Protein AF-A0A7Z9I7P1-F1 (afdb_monomer)

Sequence (134 aa):
MDLKIHQFDLPLLHPFTISRESITVQSTIIVELMQDGVSGYGESTTNAYYGVTEQSLRDSLQQVRELIESIEMSTPGELWSAANELLDDTFALCALDLAAHDLWGKLQGAPVHQLWGFSTDANPVSNYTIGIDD

Nearest PDB structures (foldseek):
  3ijq-assembly1_A  TM=9.188E-01  e=3.144E-08  Bacteroides thetaiotaomicron
  1jpd-assembly1_X  TM=8.752E-01  e=7.015E-07  Escherichia coli
  4gfi-assembly4_D  TM=8.701E-01  e=6.021E-06  Agrobacterium fabrum str. C58
  3cyj-assembly1_A  TM=8.263E-01  e=1.662E-05  Rubrobacter xylanophilus DSM 9941
  1nu5-assembly1_A  TM=8.382E-01  e=5.485E-05  Pseudomonas sp. P51

Mean predicted aligned error: 3.17 Å

pLDDT: mean 95.87, std 2.72, range [78.25, 98.81]

Radius of gyration: 16.76 Å; Cα contacts (8 Å, |Δi|>4): 212; chains: 1; bounding box: 37×26×50 Å

Structure (mmCIF, N/CA/C/O backbone):
data_AF-A0A7Z9I7P1-F1
#
_entry.id   AF-A0A7Z9I7P1-F1
#
loop_
_atom_site.group_PDB
_atom_site.id
_atom_site.type_symbol
_atom_site.label_atom_id
_atom_site.label_alt_id
_atom_site.label_comp_id
_atom_site.label_asym_id
_atom_site.label_entity_id
_atom_site.label_seq_id
_atom_site.pdbx_PDB_ins_code
_atom_site.Cartn_x
_atom_site.Cartn_y
_atom_site.Cartn_z
_atom_site.occupancy
_atom_site.B_iso_or_equiv
_atom_site.auth_seq_id
_atom_site.auth_comp_id
_atom_site.auth_asym_id
_atom_site.auth_atom_id
_atom_site.pdbx_PDB_model_num
ATOM 1 N N . MET A 1 1 ? -2.817 -1.783 17.045 1.00 94.38 1 MET A N 1
ATOM 2 C CA . MET A 1 1 ? -2.834 -2.611 15.808 1.00 94.38 1 MET A CA 1
ATOM 3 C C . MET A 1 1 ? -1.526 -3.383 15.709 1.00 94.38 1 MET A C 1
ATOM 5 O O . MET A 1 1 ? -0.596 -2.992 16.387 1.00 94.38 1 MET A O 1
ATOM 9 N N . ASP A 1 2 ? -1.400 -4.406 14.861 1.00 97.12 2 ASP A N 1
ATOM 10 C CA . ASP A 1 2 ? -0.097 -5.044 14.592 1.00 97.12 2 ASP A CA 1
ATOM 11 C C . ASP A 1 2 ? 0.392 -4.712 13.178 1.00 97.12 2 ASP A C 1
ATOM 13 O O . ASP A 1 2 ? -0.352 -4.893 12.211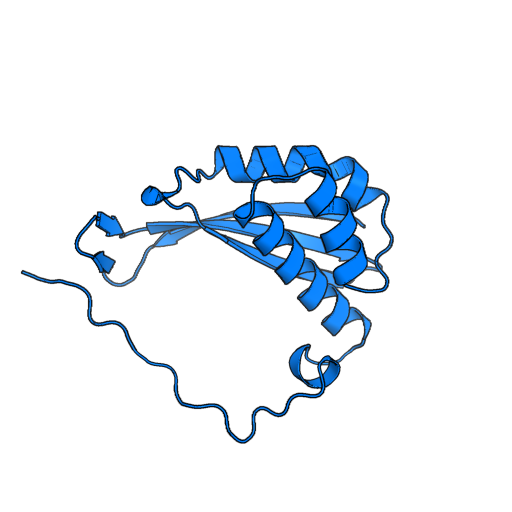 1.00 97.12 2 ASP A O 1
ATOM 17 N N . LEU A 1 3 ? 1.651 -4.278 13.048 1.00 98.19 3 LEU A N 1
ATOM 18 C CA . LEU A 1 3 ? 2.294 -4.014 11.758 1.00 98.19 3 LEU A CA 1
ATOM 19 C C . LEU A 1 3 ? 3.136 -5.214 11.306 1.00 98.19 3 LEU A C 1
ATOM 21 O O . LEU A 1 3 ? 4.112 -5.592 11.959 1.00 98.19 3 LEU A O 1
ATOM 25 N N . LYS A 1 4 ? 2.866 -5.757 10.122 1.00 98.44 4 LYS A N 1
ATOM 26 C CA . LYS A 1 4 ? 3.735 -6.742 9.461 1.00 98.44 4 LYS A CA 1
ATOM 27 C C . LYS A 1 4 ? 4.229 -6.197 8.127 1.00 98.44 4 LYS A C 1
ATOM 29 O O . LYS A 1 4 ? 3.516 -5.488 7.426 1.00 98.44 4 LYS A O 1
ATOM 34 N N . ILE A 1 5 ? 5.477 -6.526 7.800 1.00 98.44 5 ILE A N 1
ATOM 35 C CA . ILE A 1 5 ? 6.154 -6.056 6.589 1.00 98.44 5 ILE A CA 1
ATOM 36 C C . ILE A 1 5 ? 6.634 -7.278 5.817 1.00 98.44 5 ILE A C 1
ATOM 38 O O . ILE A 1 5 ? 7.587 -7.951 6.224 1.00 98.44 5 ILE A O 1
ATOM 42 N N . HIS A 1 6 ? 5.983 -7.543 4.695 1.00 98.06 6 HIS A N 1
ATOM 43 C CA . HIS A 1 6 ? 6.314 -8.632 3.788 1.00 98.06 6 HIS A CA 1
ATOM 44 C C . HIS A 1 6 ? 7.090 -8.091 2.594 1.00 98.06 6 HIS A C 1
ATOM 46 O O . HIS A 1 6 ? 6.902 -6.945 2.192 1.00 98.06 6 HIS A O 1
ATOM 52 N N . GLN A 1 7 ? 7.944 -8.925 2.015 1.00 96.62 7 GLN A N 1
ATOM 53 C CA . GLN A 1 7 ? 8.685 -8.595 0.803 1.00 96.62 7 GLN A CA 1
ATOM 54 C C . GLN A 1 7 ? 8.493 -9.689 -0.221 1.00 96.62 7 GLN A C 1
ATOM 56 O O . GLN A 1 7 ? 8.539 -10.877 0.108 1.00 96.62 7 GLN A O 1
ATOM 61 N N . PHE A 1 8 ? 8.355 -9.256 -1.465 1.00 97.50 8 PHE A N 1
ATOM 62 C CA . PHE A 1 8 ? 8.274 -10.127 -2.612 1.00 97.50 8 PHE A CA 1
ATOM 63 C C . PHE A 1 8 ? 9.134 -9.577 -3.739 1.00 97.50 8 PHE A C 1
ATOM 65 O O . PHE A 1 8 ? 9.146 -8.377 -3.997 1.00 97.50 8 PHE A O 1
ATOM 72 N N . ASP A 1 9 ? 9.796 -10.485 -4.442 1.00 97.50 9 ASP A N 1
ATOM 73 C CA . ASP A 1 9 ? 10.313 -10.217 -5.772 1.00 97.50 9 ASP A CA 1
ATOM 74 C C . ASP A 1 9 ? 9.317 -10.810 -6.762 1.00 97.50 9 ASP A C 1
ATOM 76 O O . ASP A 1 9 ? 9.088 -12.022 -6.769 1.00 97.50 9 ASP A O 1
ATOM 80 N N . LEU A 1 10 ? 8.684 -9.951 -7.558 1.00 96.94 10 LEU A N 1
ATOM 81 C CA . LEU A 1 10 ? 7.636 -10.326 -8.503 1.00 96.94 10 LEU A CA 1
ATOM 82 C C . LEU A 1 10 ? 8.203 -10.309 -9.931 1.00 96.94 10 LEU A C 1
ATOM 84 O O . LEU A 1 10 ? 8.385 -9.229 -10.501 1.00 96.94 10 LEU A O 1
ATOM 88 N N . PRO A 1 11 ? 8.510 -11.473 -10.537 1.00 97.81 11 PRO A N 1
ATOM 89 C CA . PRO A 1 11 ? 9.007 -11.527 -11.905 1.00 97.81 11 PRO A CA 1
ATOM 90 C C . PRO A 1 11 ? 7.920 -11.096 -12.889 1.00 97.81 11 PRO A C 1
ATOM 92 O O . PRO A 1 11 ? 6.789 -11.584 -12.833 1.00 97.81 11 PRO A O 1
ATOM 95 N N . LEU A 1 12 ? 8.272 -10.212 -13.818 1.00 96.38 12 LEU A N 1
ATOM 96 C CA . LEU A 1 12 ? 7.369 -9.807 -14.888 1.00 96.38 12 LEU A CA 1
ATOM 97 C C . LEU A 1 12 ? 7.368 -10.864 -15.997 1.00 96.38 12 LEU A C 1
ATOM 99 O O . LEU A 1 12 ? 8.415 -11.402 -16.359 1.00 96.38 12 LEU A O 1
ATOM 103 N N . LEU A 1 13 ? 6.192 -11.143 -16.571 1.00 95.38 13 LEU A N 1
ATOM 104 C CA . LEU A 1 13 ? 6.069 -12.068 -17.706 1.00 95.38 13 LEU A CA 1
ATOM 105 C C . LEU A 1 13 ? 6.847 -11.569 -18.935 1.00 95.38 13 LEU A C 1
ATOM 107 O O . LEU A 1 13 ? 7.429 -12.362 -19.673 1.00 95.38 13 LEU A O 1
ATOM 111 N N . HIS A 1 14 ? 6.854 -10.252 -19.130 1.00 93.81 14 HIS A N 1
ATOM 112 C CA . HIS A 1 14 ? 7.604 -9.560 -20.168 1.00 93.81 14 HIS A CA 1
ATOM 113 C C . HIS A 1 14 ? 8.428 -8.444 -19.519 1.00 93.81 14 HIS A C 1
ATOM 115 O O . HIS A 1 14 ? 7.909 -7.788 -18.610 1.00 93.81 14 HIS A O 1
ATOM 121 N N . PRO A 1 15 ? 9.675 -8.202 -19.964 1.00 94.81 15 PRO A N 1
ATOM 122 C CA . PRO A 1 15 ? 10.416 -7.016 -19.558 1.00 94.81 15 PRO A CA 1
ATOM 123 C C . PRO A 1 15 ? 9.596 -5.752 -19.828 1.00 94.81 15 PRO A C 1
ATOM 125 O O . PRO A 1 15 ? 8.986 -5.615 -20.889 1.00 94.81 15 PRO A O 1
ATOM 128 N N . PHE A 1 16 ? 9.575 -4.834 -18.868 1.00 95.19 16 PHE A N 1
ATOM 129 C CA . PHE A 1 16 ? 8.937 -3.535 -19.025 1.00 95.19 16 PHE A CA 1
ATOM 130 C C . PHE A 1 16 ? 10.003 -2.458 -19.192 1.00 95.19 16 PHE A C 1
ATOM 132 O O . PHE A 1 16 ? 10.729 -2.142 -18.248 1.00 95.19 16 PHE A O 1
ATOM 139 N N . THR A 1 17 ? 10.094 -1.903 -20.398 1.00 95.31 17 THR A N 1
ATOM 140 C CA . THR A 1 17 ? 11.137 -0.944 -20.764 1.00 95.31 17 THR A CA 1
ATOM 141 C C . THR A 1 17 ? 10.559 0.441 -21.020 1.00 95.31 17 THR A C 1
ATOM 143 O O . THR A 1 17 ? 9.598 0.630 -21.770 1.00 95.31 17 THR A O 1
ATOM 146 N N . ILE A 1 18 ? 11.187 1.429 -20.388 1.00 94.50 18 ILE A N 1
ATOM 147 C CA . ILE A 1 18 ? 10.958 2.860 -20.588 1.00 94.50 18 ILE A CA 1
ATOM 148 C C . ILE A 1 18 ? 12.286 3.532 -20.956 1.00 94.50 18 ILE A C 1
ATOM 150 O O . ILE A 1 18 ? 13.348 2.920 -20.900 1.00 94.50 18 ILE A O 1
ATOM 154 N N . SER A 1 19 ? 12.269 4.826 -21.279 1.00 94.00 19 SER A N 1
ATOM 155 C CA . SER A 1 19 ? 13.471 5.555 -21.726 1.00 94.00 19 SER A CA 1
ATOM 156 C C . SER A 1 19 ? 14.622 5.616 -20.709 1.00 94.00 19 SER A C 1
ATOM 158 O O . SER A 1 19 ? 15.723 6.028 -21.066 1.00 94.00 19 SER A O 1
ATOM 160 N N . ARG A 1 20 ? 14.372 5.255 -19.444 1.00 91.94 20 ARG A N 1
ATOM 161 C CA . ARG A 1 20 ? 15.344 5.320 -18.342 1.00 91.94 20 ARG A CA 1
ATOM 162 C C . ARG A 1 20 ? 15.857 3.956 -17.896 1.00 91.94 20 ARG A C 1
ATOM 164 O O . ARG A 1 20 ? 16.975 3.885 -17.401 1.00 91.94 20 ARG A O 1
ATOM 171 N N . GLU A 1 21 ? 15.051 2.906 -18.023 1.00 92.75 21 GLU A N 1
ATOM 172 C CA . GLU A 1 21 ? 15.358 1.593 -17.458 1.00 92.75 21 GLU A CA 1
ATOM 173 C C . GLU A 1 21 ? 14.517 0.478 -18.089 1.00 92.75 21 GLU A C 1
ATOM 175 O O . GLU A 1 21 ? 13.530 0.727 -18.783 1.00 92.75 21 GLU A O 1
ATOM 180 N N . SER A 1 22 ? 14.929 -0.761 -17.828 1.00 94.44 22 SER A N 1
ATOM 181 C CA . SER A 1 22 ? 14.181 -1.977 -18.139 1.00 94.44 22 SER A CA 1
ATOM 182 C C . SER A 1 22 ? 14.013 -2.790 -16.861 1.00 94.44 22 SER A C 1
ATOM 184 O O . SER A 1 22 ? 15.002 -3.102 -16.199 1.00 94.44 22 SER A O 1
ATOM 186 N N . ILE A 1 23 ? 12.773 -3.134 -16.522 1.00 94.56 23 ILE A N 1
ATOM 187 C 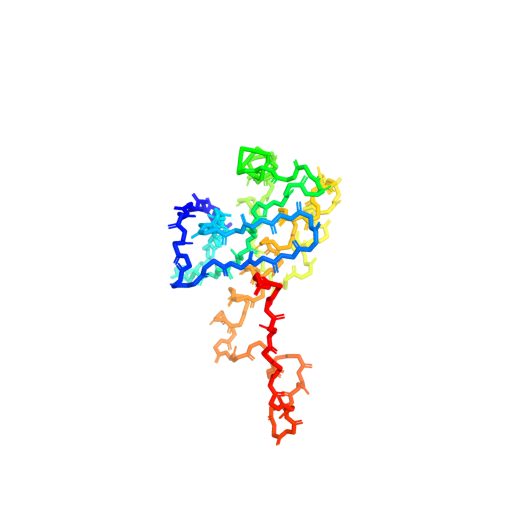CA . ILE A 1 23 ? 12.416 -3.871 -15.308 1.00 94.56 23 ILE A CA 1
ATOM 188 C C . ILE A 1 23 ? 12.001 -5.286 -15.708 1.00 94.56 23 ILE A C 1
ATOM 190 O O . ILE A 1 23 ? 11.146 -5.470 -16.571 1.00 94.56 23 ILE A O 1
ATOM 194 N N . THR A 1 24 ? 12.594 -6.299 -15.079 1.00 96.19 24 THR A N 1
ATOM 195 C CA . THR A 1 24 ? 12.208 -7.716 -15.246 1.00 96.19 24 THR A CA 1
ATOM 196 C C . THR A 1 24 ? 11.669 -8.333 -13.960 1.00 96.19 24 THR A C 1
ATOM 198 O O . THR A 1 24 ? 11.031 -9.381 -13.994 1.00 96.19 24 THR A O 1
ATOM 201 N N . VAL A 1 25 ? 11.934 -7.694 -12.821 1.00 97.00 25 VAL A N 1
ATOM 202 C CA . VAL A 1 25 ? 11.458 -8.083 -11.494 1.00 97.00 25 VAL A CA 1
ATOM 203 C C . VAL A 1 25 ? 11.062 -6.812 -10.762 1.00 97.00 25 VAL A C 1
ATOM 205 O O . VAL A 1 25 ? 11.852 -5.871 -10.700 1.00 97.00 25 VAL A O 1
ATOM 208 N N . GLN A 1 26 ? 9.858 -6.795 -10.199 1.00 96.38 26 GLN A N 1
ATOM 209 C CA . GLN A 1 26 ? 9.409 -5.734 -9.314 1.00 96.38 26 GLN A CA 1
ATOM 210 C C . GLN A 1 26 ? 9.658 -6.157 -7.868 1.00 96.38 26 GLN A C 1
ATOM 212 O O . GLN A 1 26 ? 9.022 -7.083 -7.368 1.00 96.38 26 GLN A O 1
ATOM 217 N N . SER A 1 27 ? 10.609 -5.494 -7.212 1.00 96.38 27 SER A N 1
ATOM 218 C CA . SER A 1 27 ? 10.819 -5.664 -5.775 1.00 96.38 27 SER A CA 1
ATOM 219 C C . SER A 1 27 ? 9.753 -4.856 -5.030 1.00 96.38 27 SER A C 1
ATOM 221 O O . SER A 1 27 ? 9.617 -3.642 -5.238 1.00 96.38 27 SER A O 1
ATOM 223 N N . THR A 1 28 ? 8.969 -5.554 -4.215 1.00 96.94 28 THR A N 1
ATOM 224 C CA . THR A 1 28 ? 7.719 -5.072 -3.623 1.00 96.94 28 THR A CA 1
ATOM 225 C C . THR A 1 28 ? 7.719 -5.294 -2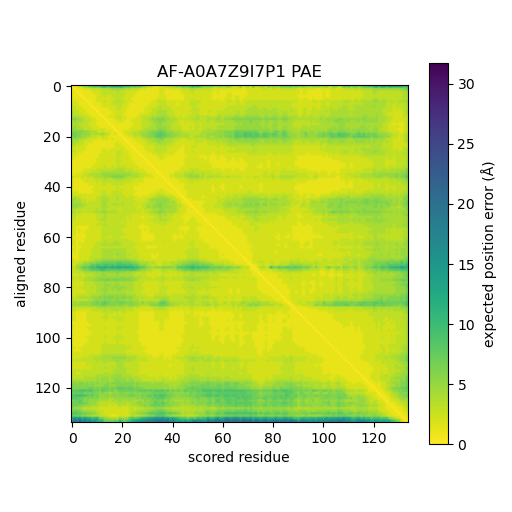.114 1.00 96.94 28 THR A C 1
ATOM 227 O O . THR A 1 28 ? 8.044 -6.379 -1.628 1.00 96.94 28 THR A O 1
ATOM 230 N N . ILE A 1 29 ? 7.277 -4.277 -1.375 1.00 98.25 29 ILE A N 1
ATOM 231 C CA . ILE A 1 29 ? 6.922 -4.364 0.039 1.00 98.25 29 ILE A CA 1
ATOM 232 C C . ILE A 1 29 ? 5.400 -4.359 0.175 1.00 98.25 29 ILE A C 1
ATOM 234 O O . ILE A 1 29 ? 4.723 -3.464 -0.330 1.00 98.25 29 ILE A O 1
ATOM 238 N N . ILE A 1 30 ? 4.873 -5.343 0.905 1.00 98.56 30 ILE A N 1
ATOM 239 C CA . ILE A 1 30 ? 3.471 -5.382 1.326 1.00 98.56 30 ILE A CA 1
ATOM 240 C C . ILE A 1 30 ? 3.408 -5.108 2.826 1.00 98.56 30 ILE A C 1
ATOM 242 O O . ILE A 1 30 ? 3.952 -5.859 3.639 1.00 98.56 30 ILE A O 1
ATOM 246 N N . VAL A 1 31 ? 2.721 -4.032 3.185 1.00 98.62 31 VAL A N 1
ATOM 247 C CA . VAL A 1 31 ? 2.346 -3.703 4.556 1.00 98.62 31 VAL A CA 1
ATOM 248 C C . VAL A 1 31 ? 1.053 -4.429 4.888 1.00 98.62 31 VAL A C 1
ATOM 250 O O . VAL A 1 31 ? 0.085 -4.357 4.138 1.00 98.62 31 VAL A O 1
ATOM 253 N N . GLU A 1 32 ? 1.029 -5.110 6.027 1.00 98.75 32 GLU A N 1
ATOM 254 C CA . GLU A 1 32 ? -0.180 -5.673 6.618 1.00 98.75 32 GLU A CA 1
ATOM 255 C C . GLU A 1 32 ? -0.428 -5.005 7.973 1.00 98.75 32 GLU A C 1
ATOM 257 O O . GLU A 1 32 ? 0.443 -5.025 8.847 1.00 98.75 32 GLU A O 1
ATOM 262 N N . LEU A 1 33 ? -1.622 -4.441 8.146 1.00 98.56 33 LEU A N 1
ATOM 263 C CA . LEU A 1 33 ? -2.113 -3.908 9.415 1.00 98.56 33 LEU A CA 1
ATOM 264 C C . LEU A 1 33 ? -3.205 -4.826 9.947 1.00 98.56 33 LEU A C 1
ATOM 266 O O . LEU A 1 33 ? -4.178 -5.094 9.242 1.00 98.56 33 LEU A O 1
ATOM 270 N N . MET A 1 34 ? -3.053 -5.295 11.183 1.00 98.25 34 MET A N 1
ATOM 271 C CA . MET A 1 34 ? -4.022 -6.185 11.818 1.00 98.25 34 MET A CA 1
ATOM 272 C C . MET A 1 34 ? -4.711 -5.509 13.009 1.00 98.25 34 MET A C 1
ATOM 274 O O . MET A 1 34 ? -4.049 -4.961 13.895 1.00 98.25 34 MET A O 1
ATOM 278 N N . GLN A 1 35 ? -6.041 -5.585 13.049 1.00 97.44 35 GLN A N 1
ATOM 279 C CA . GLN A 1 35 ? -6.888 -5.113 14.148 1.00 97.44 35 GLN A CA 1
ATOM 280 C C . GLN A 1 35 ? -8.089 -6.044 14.306 1.00 97.44 35 GLN A C 1
ATOM 282 O O . GLN A 1 35 ? -8.666 -6.462 13.308 1.00 97.44 35 GLN A O 1
ATOM 287 N N . ASP A 1 36 ? -8.457 -6.395 15.540 1.00 96.12 36 ASP A N 1
ATOM 288 C CA . ASP A 1 36 ? -9.637 -7.227 15.843 1.00 96.12 36 ASP A CA 1
ATOM 289 C C . ASP A 1 36 ? -9.712 -8.550 15.055 1.00 96.12 36 ASP A C 1
ATOM 291 O O . ASP A 1 36 ? -10.784 -9.048 14.713 1.00 96.12 36 ASP A O 1
ATOM 295 N N . GLY A 1 37 ? -8.549 -9.137 14.749 1.00 96.06 37 GLY A N 1
ATOM 296 C CA . GLY A 1 37 ? -8.438 -10.367 13.957 1.00 96.06 37 GLY A CA 1
ATOM 297 C C . GLY A 1 37 ? -8.648 -10.187 12.447 1.00 96.06 37 GLY A C 1
ATOM 298 O O . GLY A 1 37 ? -8.710 -11.181 11.724 1.00 96.06 37 GLY A O 1
ATOM 299 N N . VAL A 1 38 ? -8.738 -8.948 11.962 1.00 98.06 38 VAL A N 1
ATOM 300 C CA . VAL A 1 38 ? -8.871 -8.579 10.548 1.00 98.06 38 VAL A CA 1
ATOM 301 C C . VAL A 1 38 ? -7.569 -7.950 10.058 1.00 98.06 38 VAL A C 1
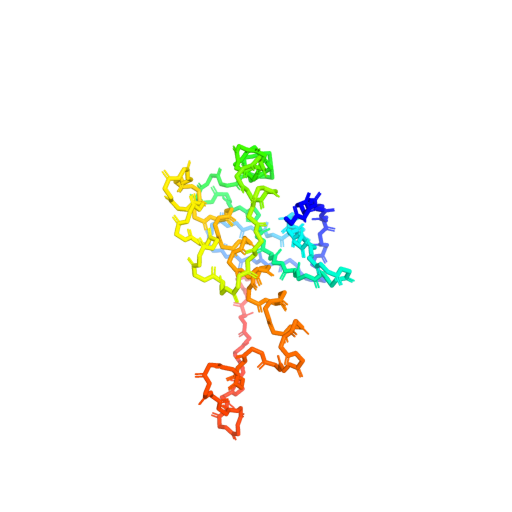ATOM 303 O O . VAL A 1 38 ? -6.976 -7.135 10.758 1.00 98.06 38 VAL A O 1
ATOM 306 N N . SER A 1 39 ? -7.142 -8.306 8.844 1.00 98.44 39 SER A N 1
ATOM 307 C CA . SER A 1 39 ? -5.941 -7.753 8.203 1.00 98.44 39 SER A CA 1
ATOM 308 C C . SER A 1 39 ? -6.295 -6.896 6.987 1.00 98.44 39 SER A C 1
ATOM 310 O O . SER A 1 39 ? -7.027 -7.355 6.103 1.00 98.44 39 SER A O 1
ATOM 312 N N . GLY A 1 40 ? -5.730 -5.692 6.908 1.00 98.50 40 GLY A N 1
ATOM 313 C CA . GLY A 1 40 ? -5.683 -4.859 5.704 1.00 98.50 40 GLY A CA 1
ATOM 314 C C . GLY A 1 40 ? -4.288 -4.824 5.089 1.00 98.50 40 GLY A C 1
ATOM 315 O O . GLY A 1 40 ? -3.299 -4.952 5.809 1.00 98.50 40 GLY A O 1
ATOM 316 N N . TYR A 1 41 ? -4.213 -4.663 3.770 1.00 98.81 41 TYR A N 1
ATOM 317 C CA . TYR A 1 41 ? -2.978 -4.748 2.996 1.00 98.81 41 TYR A CA 1
ATOM 318 C C . TYR A 1 41 ? -2.758 -3.521 2.122 1.00 98.81 41 TYR A C 1
ATOM 320 O O . TYR A 1 41 ? -3.684 -3.010 1.494 1.00 98.81 41 TYR A O 1
ATOM 328 N N . GLY A 1 42 ? -1.508 -3.086 2.054 1.00 98.62 42 GLY A N 1
ATOM 329 C CA . GLY A 1 42 ? -1.073 -1.994 1.201 1.00 98.62 42 GLY A CA 1
ATOM 330 C C . GLY A 1 42 ? 0.283 -2.282 0.589 1.00 98.62 42 GLY A C 1
ATOM 331 O O . GLY A 1 42 ? 1.091 -3.014 1.156 1.00 98.62 42 GLY A O 1
ATOM 332 N N . GLU A 1 43 ? 0.520 -1.731 -0.593 1.00 98.31 43 GLU A N 1
ATOM 333 C CA . GLU A 1 43 ? 1.696 -2.031 -1.403 1.00 98.31 43 GLU A CA 1
ATOM 334 C C . GLU A 1 43 ? 2.539 -0.780 -1.634 1.00 98.31 43 GLU A C 1
ATOM 336 O O . GLU A 1 43 ? 2.020 0.312 -1.859 1.00 98.31 43 GLU A O 1
ATOM 341 N N . SER A 1 44 ? 3.856 -0.964 -1.634 1.00 97.56 44 SER A N 1
ATOM 342 C CA . SER A 1 44 ? 4.796 -0.023 -2.226 1.00 97.56 44 SER A CA 1
ATOM 343 C C . SER A 1 44 ? 5.924 -0.775 -2.922 1.00 97.56 44 SER A C 1
ATOM 345 O O . SER A 1 44 ? 6.326 -1.862 -2.503 1.00 97.56 44 SER A O 1
ATOM 347 N N . THR A 1 45 ? 6.444 -0.194 -3.996 1.00 95.94 45 THR A N 1
ATOM 348 C CA . THR A 1 45 ? 7.508 -0.789 -4.799 1.00 95.94 45 THR A CA 1
ATOM 349 C C . THR A 1 45 ? 8.785 0.032 -4.717 1.00 95.94 45 THR A C 1
ATOM 351 O O . THR A 1 45 ? 8.754 1.247 -4.507 1.00 95.94 45 THR A O 1
ATOM 354 N N . THR A 1 46 ? 9.928 -0.609 -4.956 1.00 92.88 46 THR A N 1
ATOM 355 C CA . THR A 1 46 ? 11.182 0.128 -5.149 1.00 92.88 46 THR A CA 1
ATOM 356 C C . THR A 1 46 ? 11.115 1.006 -6.399 1.00 92.88 46 THR A C 1
ATOM 358 O O . THR A 1 46 ? 10.368 0.730 -7.344 1.00 92.88 46 THR A O 1
ATOM 361 N N . ASN A 1 47 ? 11.878 2.099 -6.404 1.00 92.50 47 ASN A N 1
ATOM 362 C CA . ASN A 1 47 ? 11.930 3.022 -7.529 1.00 92.50 47 ASN A CA 1
ATOM 363 C C . ASN A 1 47 ? 13.304 3.694 -7.629 1.00 92.50 47 ASN A C 1
ATOM 365 O O . ASN A 1 47 ? 13.655 4.545 -6.809 1.00 92.50 47 ASN A O 1
ATOM 369 N N . ALA A 1 48 ? 14.067 3.344 -8.667 1.00 89.06 48 ALA A N 1
ATOM 370 C CA . ALA A 1 48 ? 15.427 3.839 -8.860 1.00 89.06 48 ALA A CA 1
ATOM 371 C C . ALA A 1 48 ? 15.486 5.359 -9.093 1.00 89.06 48 ALA A C 1
ATOM 373 O O . ALA A 1 48 ? 16.401 6.017 -8.603 1.00 89.06 48 ALA A O 1
ATOM 374 N N . TYR A 1 49 ? 14.501 5.934 -9.793 1.00 90.50 49 TYR A N 1
ATOM 375 C CA . TYR A 1 49 ? 14.458 7.372 -10.076 1.00 90.50 49 TYR A CA 1
ATOM 376 C C . TYR A 1 49 ? 14.294 8.215 -8.804 1.00 90.50 49 TYR A C 1
ATOM 378 O O . TYR A 1 49 ? 14.925 9.263 -8.681 1.00 90.50 49 TYR A O 1
ATOM 386 N N . TYR A 1 50 ? 13.486 7.744 -7.850 1.00 92.06 50 TYR A N 1
ATOM 387 C CA . TYR A 1 50 ? 13.295 8.402 -6.552 1.00 92.06 50 TYR A CA 1
ATOM 388 C C . TYR A 1 50 ? 14.288 7.934 -5.477 1.00 92.06 50 TYR A C 1
ATOM 390 O O . TYR A 1 50 ? 14.224 8.404 -4.346 1.00 92.06 50 TYR A O 1
ATOM 398 N N . GLY A 1 51 ? 15.209 7.020 -5.807 1.00 92.69 51 GLY A N 1
ATOM 399 C CA . GLY A 1 51 ? 16.155 6.447 -4.845 1.00 92.69 51 GLY A CA 1
ATOM 400 C C . GLY A 1 51 ? 15.500 5.566 -3.776 1.00 92.69 51 GLY A C 1
ATOM 401 O O . GLY A 1 51 ? 16.100 5.327 -2.732 1.00 92.69 51 GLY A O 1
ATOM 402 N N . VAL A 1 52 ? 14.279 5.085 -4.024 1.00 95.75 52 VAL A N 1
ATOM 403 C CA . VAL A 1 52 ? 13.516 4.265 -3.080 1.00 95.75 52 VAL A CA 1
ATOM 404 C C . VAL A 1 52 ? 13.975 2.823 -3.203 1.00 95.75 52 VAL A C 1
ATOM 406 O O . VAL A 1 52 ? 13.810 2.180 -4.242 1.00 95.75 52 VAL A O 1
ATOM 409 N N . THR A 1 53 ? 14.547 2.311 -2.121 1.00 95.62 53 THR A N 1
ATOM 410 C CA . THR A 1 53 ? 15.034 0.937 -2.015 1.00 95.62 53 THR A CA 1
ATOM 411 C C . THR A 1 53 ? 14.151 0.134 -1.075 1.00 95.62 53 THR A C 1
ATOM 413 O O . THR A 1 53 ? 13.419 0.681 -0.255 1.00 95.62 53 THR A O 1
ATOM 416 N N . GLU A 1 54 ? 14.248 -1.186 -1.156 1.00 94.25 54 GLU A N 1
ATOM 417 C CA . GLU A 1 54 ? 13.558 -2.061 -0.214 1.00 94.25 54 GLU A CA 1
ATOM 418 C C . GLU A 1 54 ? 13.996 -1.777 1.231 1.00 94.25 54 GLU A C 1
ATOM 420 O O . GLU A 1 54 ? 13.162 -1.659 2.128 1.00 94.25 54 GLU A O 1
ATOM 425 N N . GLN A 1 55 ? 15.305 -1.606 1.444 1.00 95.69 55 GLN A N 1
ATOM 426 C CA . GLN A 1 55 ? 15.858 -1.310 2.760 1.00 95.69 55 GLN A CA 1
ATOM 427 C C . GLN A 1 55 ? 15.327 0.020 3.300 1.00 95.69 55 GLN A C 1
ATOM 429 O O . GLN A 1 55 ? 14.867 0.057 4.435 1.00 95.69 55 GLN A O 1
ATOM 434 N N . SER A 1 56 ? 15.313 1.081 2.485 1.00 96.00 56 SER A N 1
ATOM 435 C CA . SER A 1 56 ? 14.787 2.379 2.925 1.00 96.00 56 SER A CA 1
ATOM 436 C C . SER A 1 56 ? 13.302 2.302 3.284 1.00 96.00 56 SER A C 1
ATOM 438 O O . SER A 1 56 ? 12.918 2.810 4.329 1.00 96.00 56 SER A O 1
ATOM 440 N N . LEU A 1 57 ? 12.487 1.589 2.492 1.00 97.12 57 LEU A N 1
ATOM 441 C CA . LEU A 1 57 ? 11.070 1.376 2.812 1.00 97.12 57 LEU A CA 1
ATOM 442 C C . LEU A 1 57 ? 10.895 0.639 4.141 1.00 97.12 57 LEU A C 1
ATOM 444 O O . LEU A 1 57 ? 10.077 1.030 4.973 1.00 97.12 57 LEU A O 1
ATOM 448 N N . ARG A 1 58 ? 11.663 -0.436 4.355 1.00 97.19 58 ARG A N 1
ATOM 449 C CA . ARG A 1 58 ? 11.630 -1.188 5.613 1.00 97.19 58 ARG A CA 1
ATOM 450 C C . ARG A 1 58 ? 12.040 -0.313 6.789 1.00 97.19 58 ARG A C 1
ATOM 452 O O . ARG A 1 58 ? 11.357 -0.351 7.805 1.00 97.19 58 ARG A O 1
ATOM 459 N N . ASP A 1 59 ? 13.106 0.465 6.651 1.00 97.25 59 ASP A N 1
ATOM 460 C CA . ASP A 1 59 ? 13.605 1.337 7.713 1.00 97.25 59 ASP A CA 1
ATOM 461 C C . ASP A 1 59 ? 12.567 2.403 8.081 1.00 97.25 59 ASP A C 1
ATOM 463 O O . ASP A 1 59 ? 12.255 2.570 9.261 1.00 97.25 59 ASP A O 1
ATOM 467 N N . SER A 1 60 ? 11.946 3.045 7.086 1.00 97.50 60 SER A N 1
ATOM 468 C CA . SER A 1 60 ? 10.862 4.007 7.303 1.00 97.50 60 SER A CA 1
ATOM 469 C C . SER A 1 60 ? 9.651 3.372 7.988 1.00 97.50 60 SER A C 1
ATOM 471 O O . SER A 1 60 ? 9.143 3.911 8.966 1.00 97.50 60 SER A O 1
ATOM 473 N N . LEU A 1 61 ? 9.211 2.187 7.560 1.00 97.88 61 LEU A N 1
ATOM 474 C CA . LEU A 1 61 ? 8.098 1.487 8.214 1.00 97.88 61 LEU A CA 1
ATOM 475 C C . LEU A 1 61 ? 8.438 1.054 9.651 1.00 97.88 61 LEU A C 1
ATOM 477 O O . LEU A 1 61 ? 7.574 1.083 10.526 1.00 97.88 61 LEU A O 1
ATOM 481 N N . GLN A 1 62 ? 9.687 0.662 9.916 1.00 97.62 62 GLN A N 1
ATOM 482 C CA . GLN A 1 62 ? 10.140 0.308 11.263 1.00 97.62 62 GLN A CA 1
ATOM 483 C C . GLN A 1 62 ? 10.222 1.529 12.184 1.00 97.62 62 GLN A C 1
ATOM 485 O O . GLN A 1 62 ? 9.871 1.417 13.356 1.00 97.62 62 GLN A O 1
ATOM 490 N N . GLN A 1 63 ? 10.614 2.696 11.662 1.00 97.31 63 GLN A N 1
ATOM 491 C CA . GLN A 1 63 ? 10.684 3.949 12.420 1.00 97.31 63 GLN A CA 1
ATOM 492 C C . GLN A 1 63 ? 9.342 4.319 13.070 1.00 97.31 63 GLN A C 1
ATOM 494 O O . GLN A 1 63 ? 9.324 4.847 14.180 1.00 97.31 63 GLN A O 1
ATOM 499 N N . VAL A 1 64 ? 8.221 4.030 12.404 1.00 96.94 64 VAL A N 1
ATOM 500 C CA . VAL A 1 64 ? 6.868 4.335 12.904 1.00 96.94 64 VAL A CA 1
ATOM 501 C C . VAL A 1 64 ? 6.137 3.138 13.507 1.00 96.94 64 VAL A C 1
ATOM 503 O O . VAL A 1 64 ? 4.962 3.259 13.851 1.00 96.94 64 VAL A O 1
ATOM 506 N N . ARG A 1 65 ? 6.803 1.988 13.678 1.00 97.88 65 ARG A N 1
ATOM 507 C CA . ARG A 1 65 ? 6.170 0.774 14.217 1.00 97.88 65 ARG A CA 1
ATOM 508 C C . ARG A 1 65 ? 5.483 1.027 15.554 1.00 97.88 65 ARG A C 1
ATOM 510 O O . ARG A 1 65 ? 4.309 0.708 15.690 1.00 97.88 65 ARG A O 1
ATOM 517 N N . GLU A 1 66 ? 6.199 1.597 16.521 1.00 97.25 66 GLU A N 1
ATOM 518 C CA . GLU A 1 66 ? 5.662 1.805 17.873 1.00 97.25 66 GLU A CA 1
ATOM 519 C C . GLU A 1 66 ? 4.424 2.713 17.860 1.00 97.25 66 GLU A C 1
ATOM 521 O O . GLU A 1 66 ? 3.444 2.436 18.551 1.00 97.25 66 GLU A O 1
ATOM 526 N N . LEU A 1 67 ? 4.437 3.756 17.023 1.00 96.06 67 LEU A N 1
ATOM 527 C CA . LEU A 1 67 ? 3.283 4.627 16.814 1.00 96.06 67 LEU A CA 1
ATOM 528 C C . LEU A 1 67 ? 2.094 3.836 16.257 1.00 96.06 67 LEU A C 1
ATOM 530 O O . LEU A 1 67 ? 1.018 3.869 16.848 1.00 96.06 67 LEU A O 1
ATOM 534 N N . ILE A 1 68 ? 2.287 3.115 15.149 1.00 96.38 68 ILE A N 1
ATOM 535 C CA . ILE A 1 68 ? 1.233 2.315 14.507 1.00 96.38 68 ILE A CA 1
ATOM 536 C C . ILE A 1 68 ? 0.649 1.303 15.492 1.00 96.38 68 ILE A C 1
ATOM 538 O O . ILE A 1 68 ? -0.569 1.144 15.578 1.00 96.38 68 ILE A O 1
ATOM 542 N N . GLU A 1 69 ? 1.511 0.627 16.252 1.00 96.62 69 GLU A N 1
ATOM 543 C CA . GLU A 1 69 ? 1.080 -0.424 17.164 1.00 96.62 69 GLU A CA 1
ATOM 544 C C . GLU A 1 69 ? 0.312 0.129 18.373 1.00 96.62 69 GLU A C 1
ATOM 546 O O . GLU A 1 69 ? -0.605 -0.530 18.869 1.00 96.62 69 GLU A O 1
ATOM 551 N N . SER A 1 70 ? 0.592 1.378 18.766 1.00 95.75 70 SER A N 1
ATOM 552 C CA . SER A 1 70 ? -0.143 2.103 19.811 1.00 95.75 70 SER A CA 1
ATOM 553 C C . SER A 1 70 ? -1.530 2.608 19.391 1.00 95.75 70 SER A C 1
ATOM 555 O O . SER A 1 70 ? -2.326 2.980 20.254 1.00 95.75 70 SER A O 1
ATOM 557 N N . ILE A 1 71 ? -1.830 2.630 18.088 1.00 93.38 71 ILE A N 1
ATOM 558 C CA . ILE A 1 71 ? -3.099 3.127 17.551 1.00 93.38 71 ILE A CA 1
ATOM 559 C C . ILE A 1 71 ? -4.093 1.969 17.421 1.00 93.38 71 ILE A C 1
ATOM 561 O O . ILE A 1 71 ? -3.763 0.879 16.946 1.00 93.38 71 ILE A O 1
ATOM 565 N N . GLU A 1 72 ? -5.337 2.228 17.809 1.00 91.75 72 GLU A N 1
ATOM 566 C CA . GLU A 1 72 ? -6.513 1.458 17.406 1.00 91.75 72 GLU A CA 1
ATOM 567 C C . GLU A 1 72 ? -7.305 2.343 16.444 1.00 91.75 72 GLU A C 1
ATOM 569 O O . GLU A 1 72 ? -7.879 3.360 16.835 1.00 91.75 72 GLU A O 1
ATOM 574 N N . MET A 1 73 ? -7.221 2.029 15.156 1.00 90.62 73 MET A N 1
ATOM 575 C CA . MET A 1 73 ? -7.668 2.918 14.095 1.00 90.62 73 MET A CA 1
ATOM 576 C C . MET A 1 73 ? -9.185 2.834 13.944 1.00 90.62 73 MET A C 1
ATOM 578 O O . MET A 1 73 ? -9.741 1.751 13.746 1.00 90.62 73 MET A O 1
ATOM 582 N N . SER A 1 74 ? -9.846 3.993 13.966 1.00 90.88 74 SER A N 1
ATOM 583 C CA . SER A 1 74 ? -11.267 4.107 13.620 1.00 90.88 74 SER A CA 1
ATOM 584 C C . SER A 1 74 ? -11.455 4.523 12.163 1.00 90.88 74 SER A C 1
ATOM 586 O O . SER A 1 74 ? -12.340 4.012 11.472 1.00 90.88 74 SER A O 1
ATOM 588 N N . THR A 1 75 ? -10.601 5.429 11.675 1.00 95.00 75 THR A N 1
ATOM 589 C CA . THR A 1 75 ? -10.608 5.896 10.283 1.00 95.00 75 THR A CA 1
ATOM 590 C C . THR A 1 75 ? -9.202 5.873 9.672 1.00 95.00 75 THR A C 1
ATOM 592 O O . THR A 1 75 ? -8.235 6.148 10.380 1.00 95.00 75 THR A O 1
ATOM 595 N N . PRO A 1 76 ? -9.051 5.611 8.358 1.00 96.31 76 PRO A N 1
ATOM 596 C CA . PRO A 1 76 ? -7.732 5.582 7.713 1.00 96.31 76 PRO A CA 1
ATOM 597 C C . PRO A 1 76 ? -6.931 6.883 7.874 1.00 96.31 76 PRO A C 1
ATOM 599 O O . PRO A 1 76 ? -5.713 6.855 8.041 1.00 96.31 76 PRO A O 1
ATOM 602 N N . GLY A 1 77 ? -7.627 8.026 7.885 1.00 95.06 77 GLY A N 1
ATOM 603 C CA . GLY A 1 77 ? -7.010 9.346 8.018 1.00 95.06 77 GLY A CA 1
ATOM 604 C C . GLY A 1 77 ? -6.295 9.571 9.352 1.00 95.06 77 GLY A C 1
ATOM 605 O O . GLY A 1 77 ? -5.303 10.292 9.378 1.00 95.06 77 GLY A O 1
ATOM 606 N N . GLU A 1 78 ? -6.738 8.931 10.440 1.00 93.06 78 GLU A N 1
ATOM 607 C CA . GLU A 1 78 ? -6.058 9.007 11.743 1.00 93.06 78 GLU A CA 1
ATOM 608 C C . GLU A 1 78 ? -4.637 8.455 11.656 1.00 93.06 78 GLU A C 1
ATOM 610 O O . GLU A 1 78 ? -3.687 9.115 12.086 1.00 93.06 78 GLU A O 1
ATOM 615 N N . LEU A 1 79 ? -4.487 7.266 11.061 1.00 94.94 79 LEU A N 1
ATOM 616 C CA . LEU A 1 79 ? -3.178 6.652 10.900 1.00 94.94 79 LEU A CA 1
ATOM 617 C C . LEU A 1 79 ? -2.306 7.473 9.950 1.00 94.94 79 LEU A C 1
ATOM 619 O O . LEU A 1 79 ? -1.133 7.702 10.245 1.00 94.94 79 LEU A O 1
ATOM 623 N N . TRP A 1 80 ? -2.878 7.929 8.833 1.00 95.62 80 TRP A N 1
ATOM 624 C CA . 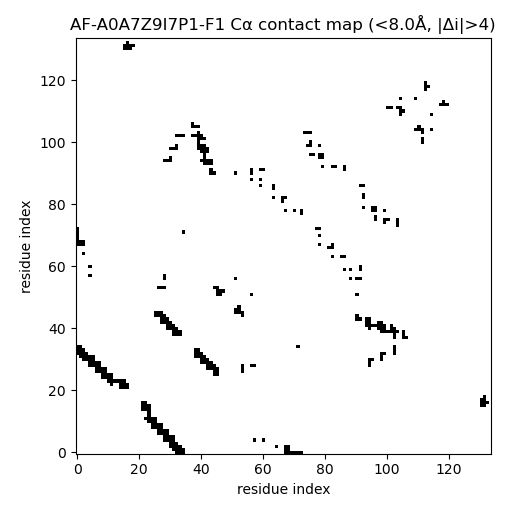TRP A 1 80 ? -2.139 8.717 7.853 1.00 95.62 80 TRP A CA 1
ATOM 625 C C . TRP A 1 80 ? -1.580 10.002 8.468 1.00 95.62 80 TRP A C 1
ATOM 627 O O . TRP A 1 80 ? -0.387 10.267 8.344 1.00 95.62 80 TRP A O 1
ATOM 637 N N . SER A 1 81 ? -2.408 10.776 9.180 1.00 94.44 81 SER A N 1
ATOM 638 C CA . SER A 1 81 ? -1.967 12.013 9.830 1.00 94.44 81 SER A CA 1
ATOM 639 C C . SER A 1 81 ? -0.863 11.757 10.853 1.00 94.44 81 SER A C 1
ATOM 641 O O . SER A 1 81 ? 0.145 12.457 10.830 1.00 94.44 81 SER A O 1
ATOM 643 N N . ALA A 1 82 ? -1.009 10.729 11.693 1.00 94.31 82 ALA A N 1
ATOM 644 C CA . ALA A 1 82 ? -0.007 10.396 12.699 1.00 94.31 82 ALA A CA 1
ATOM 645 C C . ALA A 1 82 ? 1.329 9.951 12.071 1.00 94.31 82 ALA A C 1
ATOM 647 O O . ALA A 1 82 ? 2.396 10.377 12.508 1.00 94.31 82 ALA A O 1
ATOM 648 N N . ALA A 1 83 ? 1.289 9.116 11.027 1.00 95.31 83 ALA A N 1
ATOM 649 C CA . ALA A 1 83 ? 2.494 8.645 10.348 1.00 95.31 83 ALA A CA 1
ATOM 650 C C . ALA A 1 83 ? 3.186 9.761 9.545 1.00 95.31 83 ALA A C 1
ATOM 652 O O . ALA A 1 83 ? 4.414 9.846 9.551 1.00 95.31 83 ALA A O 1
ATOM 653 N N . ASN A 1 84 ? 2.418 10.638 8.890 1.00 95.38 84 ASN A N 1
ATOM 654 C CA . ASN A 1 84 ? 2.936 11.736 8.067 1.00 95.38 84 ASN A CA 1
ATOM 655 C C . ASN A 1 84 ? 3.670 12.813 8.887 1.00 95.38 84 ASN A C 1
ATOM 657 O O . ASN A 1 84 ? 4.477 13.555 8.340 1.00 95.38 84 ASN A O 1
ATOM 661 N N . GLU A 1 85 ? 3.430 12.909 10.197 1.00 94.50 85 GLU A N 1
ATOM 662 C CA . GLU A 1 85 ? 4.220 13.785 11.077 1.00 94.50 85 GLU A CA 1
ATOM 663 C C . GLU A 1 85 ? 5.643 13.264 11.334 1.00 94.50 85 GLU A C 1
ATOM 665 O O . GLU A 1 85 ? 6.520 14.036 11.724 1.00 94.50 85 GLU A O 1
ATOM 670 N N . LEU A 1 86 ? 5.879 11.963 11.132 1.00 94.62 86 LEU A N 1
ATOM 671 C CA . LEU A 1 86 ? 7.145 11.291 11.444 1.00 94.62 86 LEU A CA 1
ATOM 672 C C . LEU A 1 86 ? 7.896 10.782 10.207 1.00 94.62 86 LEU A C 1
ATOM 674 O O . LEU A 1 86 ? 9.092 10.494 10.306 1.00 94.62 86 LEU A O 1
ATOM 678 N N . LEU A 1 87 ? 7.212 10.644 9.068 1.00 93.62 87 LEU A N 1
ATOM 679 C CA . LEU A 1 87 ? 7.776 10.139 7.820 1.00 93.62 87 LEU A CA 1
ATOM 680 C C . LEU A 1 87 ? 7.751 11.194 6.720 1.00 93.62 87 LEU A C 1
ATOM 682 O O . LEU A 1 87 ? 6.688 11.656 6.321 1.00 93.62 87 LEU A O 1
ATOM 686 N N . ASP A 1 88 ? 8.921 11.442 6.135 1.00 90.69 88 ASP A N 1
ATOM 687 C CA . ASP A 1 88 ? 9.047 12.116 4.837 1.00 90.69 88 ASP A CA 1
ATOM 688 C C . ASP A 1 88 ? 8.963 11.118 3.656 1.00 90.69 88 ASP A C 1
ATOM 690 O O . ASP A 1 88 ? 8.863 11.513 2.491 1.00 90.69 88 ASP A O 1
ATOM 694 N N . ASP A 1 89 ? 9.008 9.806 3.932 1.00 95.25 89 ASP A N 1
ATOM 695 C CA . ASP A 1 89 ? 8.938 8.753 2.913 1.00 95.25 89 ASP A CA 1
ATOM 696 C C . ASP A 1 89 ? 7.494 8.542 2.427 1.00 95.25 89 ASP A C 1
ATOM 698 O O . ASP A 1 89 ? 6.717 7.751 2.969 1.00 95.25 89 ASP A O 1
ATOM 702 N N . THR A 1 90 ? 7.152 9.240 1.343 1.00 96.12 90 THR A N 1
ATOM 703 C CA . THR A 1 90 ? 5.843 9.132 0.677 1.00 96.12 90 THR A CA 1
ATOM 704 C C . THR A 1 90 ? 5.502 7.723 0.178 1.00 96.12 90 THR A C 1
ATOM 706 O O . THR A 1 90 ? 4.322 7.397 0.058 1.00 96.12 90 THR A O 1
ATOM 709 N N . PHE A 1 91 ? 6.490 6.864 -0.083 1.00 97.75 91 PHE A N 1
ATOM 710 C CA . PHE A 1 91 ? 6.254 5.495 -0.535 1.00 97.75 91 PHE A CA 1
ATOM 711 C C . PHE A 1 91 ? 5.870 4.587 0.637 1.00 97.75 91 PHE A C 1
ATOM 713 O O . PHE A 1 91 ? 4.959 3.769 0.502 1.00 97.75 91 PHE A O 1
ATOM 720 N N . ALA A 1 92 ? 6.514 4.752 1.794 1.00 97.62 92 ALA A N 1
ATOM 721 C CA . ALA A 1 92 ? 6.103 4.079 3.025 1.00 97.62 92 ALA A CA 1
ATOM 722 C C . ALA A 1 92 ? 4.714 4.558 3.485 1.00 97.62 92 ALA A C 1
ATOM 724 O O . ALA A 1 92 ? 3.861 3.735 3.825 1.00 97.62 92 ALA A O 1
ATOM 725 N N . LEU A 1 93 ? 4.454 5.871 3.419 1.00 97.69 93 LEU A N 1
ATOM 726 C CA . LEU A 1 93 ? 3.135 6.445 3.711 1.00 97.69 93 LEU A CA 1
ATOM 727 C C . LEU A 1 93 ? 2.047 5.905 2.779 1.00 97.69 93 LEU A C 1
ATOM 729 O O . LEU A 1 93 ? 0.956 5.600 3.246 1.00 97.69 93 LEU A O 1
ATOM 733 N N . CYS A 1 94 ? 2.343 5.738 1.487 1.00 97.94 94 CYS A N 1
ATOM 734 C CA . CYS A 1 94 ? 1.416 5.136 0.528 1.00 97.94 94 CYS A CA 1
ATOM 735 C C . CYS A 1 94 ? 1.041 3.697 0.923 1.00 97.94 94 CYS A C 1
ATOM 737 O O . CYS A 1 94 ? -0.141 3.363 0.989 1.00 97.94 94 CYS A O 1
ATOM 739 N N . ALA A 1 95 ? 2.024 2.853 1.261 1.00 98.38 95 ALA A N 1
ATOM 740 C CA . ALA A 1 95 ? 1.743 1.480 1.687 1.00 98.38 95 ALA A 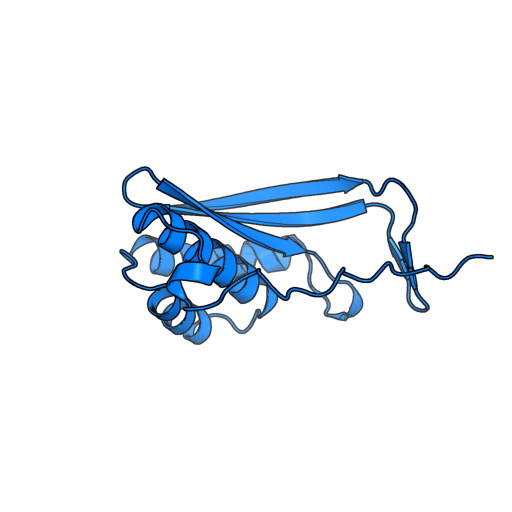CA 1
ATOM 741 C C . ALA A 1 95 ? 0.902 1.428 2.974 1.00 98.38 95 ALA A C 1
ATOM 743 O O . ALA A 1 95 ? 0.003 0.596 3.090 1.00 98.38 95 ALA A O 1
ATOM 744 N N . LEU A 1 96 ? 1.162 2.328 3.928 1.00 98.12 96 LEU A N 1
ATOM 745 C CA . LEU A 1 96 ? 0.359 2.450 5.148 1.00 98.12 96 LEU A CA 1
ATOM 746 C C . LEU A 1 96 ? -1.071 2.916 4.852 1.00 98.12 96 LEU A C 1
ATOM 748 O O . LEU A 1 96 ? -2.012 2.342 5.394 1.00 98.12 96 LEU A O 1
ATOM 752 N N . ASP A 1 97 ? -1.238 3.909 3.978 1.00 98.25 97 ASP A N 1
ATOM 753 C CA . ASP A 1 97 ? -2.545 4.444 3.584 1.00 98.25 97 ASP A CA 1
ATOM 754 C C . ASP A 1 97 ? -3.432 3.377 2.934 1.00 98.25 97 ASP A C 1
ATOM 756 O O . ASP A 1 97 ? -4.595 3.203 3.310 1.00 98.25 97 ASP A O 1
ATOM 760 N N . LEU A 1 98 ? -2.863 2.614 1.997 1.00 98.69 98 LEU A N 1
ATOM 761 C CA . LEU A 1 98 ? -3.556 1.516 1.329 1.00 98.69 98 LEU A CA 1
ATOM 762 C C . LEU A 1 98 ? -3.968 0.429 2.335 1.00 98.69 98 LEU A C 1
ATOM 764 O O . LEU A 1 98 ? -5.126 0.005 2.337 1.00 98.69 98 LEU A O 1
ATOM 768 N N . ALA A 1 99 ? -3.059 0.035 3.236 1.00 98.62 99 ALA A N 1
ATOM 769 C CA . ALA A 1 99 ? -3.345 -0.963 4.266 1.00 98.62 99 ALA A CA 1
ATOM 770 C C . ALA A 1 99 ? -4.435 -0.502 5.239 1.00 98.62 99 ALA A C 1
ATOM 772 O O . ALA A 1 99 ? -5.297 -1.297 5.619 1.00 98.62 99 ALA A O 1
ATOM 773 N N . ALA A 1 100 ? -4.429 0.779 5.608 1.00 98.31 100 ALA A N 1
ATOM 774 C CA . ALA A 1 100 ? -5.428 1.383 6.478 1.00 98.31 100 ALA A CA 1
ATOM 775 C C . ALA A 1 100 ? -6.816 1.389 5.830 1.00 98.31 100 ALA A C 1
ATOM 777 O O . ALA A 1 100 ? -7.798 0.995 6.460 1.00 98.31 100 ALA A O 1
ATOM 778 N N . HIS A 1 101 ? -6.911 1.783 4.559 1.00 98.69 101 HIS A N 1
ATOM 779 C CA . HIS A 1 101 ? -8.178 1.778 3.831 1.00 98.69 101 HIS A CA 1
ATOM 780 C C . HIS A 1 101 ? -8.730 0.367 3.624 1.00 98.69 101 HIS A C 1
ATOM 782 O O . HIS A 1 101 ? -9.929 0.155 3.818 1.00 98.69 101 HIS A O 1
ATOM 788 N N . ASP A 1 102 ? -7.882 -0.605 3.282 1.00 98.69 102 ASP A N 1
ATOM 789 C CA . ASP A 1 102 ? -8.302 -2.002 3.148 1.00 98.69 102 ASP A CA 1
ATOM 790 C C . ASP A 1 102 ? -8.777 -2.583 4.493 1.00 98.69 102 ASP A C 1
ATOM 792 O O . ASP A 1 102 ? -9.850 -3.188 4.566 1.00 98.69 102 ASP A O 1
ATOM 796 N N . LEU A 1 103 ? -8.038 -2.332 5.583 1.00 98.44 103 LEU A N 1
ATOM 797 C CA . LEU A 1 103 ? -8.433 -2.747 6.934 1.00 98.44 103 LEU A CA 1
ATOM 798 C C . LEU A 1 103 ? -9.779 -2.129 7.322 1.00 98.44 103 LEU A C 1
ATOM 800 O O . LEU A 1 103 ? -10.684 -2.837 7.760 1.00 98.44 103 LEU A O 1
ATOM 804 N N . TRP A 1 104 ? -9.932 -0.822 7.116 1.00 98.44 104 TRP A N 1
ATOM 805 C CA . TRP A 1 104 ? -11.164 -0.099 7.407 1.00 98.44 104 TRP A CA 1
ATOM 806 C C . TRP A 1 104 ? -12.355 -0.659 6.629 1.00 98.44 104 TRP A C 1
ATOM 808 O O . TRP A 1 104 ? -13.388 -0.950 7.228 1.00 98.44 104 TRP A O 1
ATOM 818 N N . GLY A 1 105 ? -12.203 -0.899 5.322 1.00 98.38 105 GLY A N 1
ATOM 819 C CA . GLY A 1 105 ? -13.246 -1.520 4.504 1.00 98.38 105 GLY A CA 1
ATOM 820 C C . GLY A 1 105 ? -13.701 -2.869 5.060 1.00 98.38 105 GLY A C 1
ATOM 821 O O . GLY A 1 105 ? -14.898 -3.126 5.214 1.00 98.38 105 GLY A O 1
ATOM 822 N N . LYS A 1 106 ? -12.740 -3.711 5.446 1.00 98.31 106 LYS A N 1
ATOM 823 C CA . LYS A 1 106 ? -13.014 -5.030 6.025 1.00 98.31 106 LYS A CA 1
ATOM 824 C C . LYS A 1 106 ? -13.676 -4.950 7.400 1.00 98.31 106 LYS A C 1
ATOM 826 O O . LYS A 1 106 ? -14.628 -5.690 7.632 1.00 98.31 106 LYS A O 1
ATOM 831 N N . LEU A 1 107 ? -13.240 -4.042 8.276 1.00 97.38 107 LEU A N 1
ATOM 832 C CA . LEU A 1 107 ? -13.864 -3.813 9.587 1.00 97.38 107 LEU A CA 1
ATOM 833 C C . LEU A 1 107 ? -15.310 -3.307 9.456 1.00 97.38 107 LEU A C 1
ATOM 835 O O . LEU A 1 107 ? -16.173 -3.701 10.236 1.00 97.38 107 LEU A O 1
ATOM 839 N N . GLN A 1 108 ? -15.597 -2.485 8.442 1.00 97.50 108 GLN A N 1
ATOM 840 C CA . GLN A 1 108 ? -16.954 -2.013 8.135 1.00 97.50 108 GLN A CA 1
ATOM 841 C C . GLN A 1 108 ? -17.793 -3.033 7.343 1.00 97.50 108 GLN A C 1
ATOM 843 O O . GLN A 1 108 ? -18.987 -2.821 7.130 1.00 97.50 108 GLN A O 1
ATOM 848 N N . GLY A 1 109 ? -17.189 -4.133 6.884 1.00 97.62 109 GLY A N 1
ATOM 849 C CA . GLY A 1 109 ? -17.863 -5.152 6.083 1.00 97.62 109 GLY A CA 1
ATOM 850 C C . GLY A 1 109 ? -18.312 -4.663 4.702 1.00 97.62 109 GLY A C 1
ATOM 851 O O . GLY A 1 109 ? -19.287 -5.190 4.165 1.00 97.62 109 GLY A O 1
ATOM 852 N N . ALA A 1 110 ? -17.634 -3.666 4.124 1.00 97.81 110 ALA A N 1
ATOM 853 C CA . ALA A 1 110 ? -18.012 -3.072 2.845 1.00 97.81 110 ALA A CA 1
ATOM 854 C C . ALA A 1 110 ? -16.793 -2.732 1.965 1.00 97.81 110 ALA A C 1
ATOM 856 O O . ALA A 1 110 ? -15.735 -2.361 2.474 1.00 97.81 110 ALA A O 1
ATOM 857 N N . PRO A 1 111 ? -16.923 -2.802 0.626 1.00 97.62 111 PRO A N 1
ATOM 858 C CA . PRO A 1 111 ? -15.886 -2.321 -0.279 1.00 97.62 111 PRO A CA 1
ATOM 859 C C . PRO A 1 111 ? -15.590 -0.831 -0.064 1.00 97.62 111 PRO A C 1
ATOM 861 O O . PRO A 1 111 ? -16.512 -0.017 0.013 1.00 97.62 111 PRO A O 1
ATOM 864 N N . VAL A 1 112 ? -14.307 -0.461 -0.060 1.00 97.81 112 VAL A N 1
ATOM 865 C CA . VAL A 1 112 ? -13.844 0.916 0.206 1.00 97.81 112 VAL A CA 1
ATOM 866 C C . VAL A 1 112 ? -14.518 1.950 -0.702 1.00 97.81 112 VAL A C 1
ATOM 868 O O . VAL A 1 112 ? -14.953 2.994 -0.225 1.00 97.81 112 VAL A O 1
ATOM 871 N N . HIS A 1 113 ? -14.704 1.644 -1.993 1.00 97.12 113 HIS A N 1
ATOM 872 C CA . HIS A 1 113 ? -15.365 2.570 -2.919 1.00 97.12 113 HIS A CA 1
ATOM 873 C C . HIS A 1 113 ? -16.806 2.912 -2.498 1.00 97.12 113 HIS A C 1
ATOM 875 O O . HIS A 1 113 ? -17.243 4.041 -2.704 1.00 97.12 113 HIS A O 1
ATOM 881 N N . GLN A 1 114 ? -17.538 1.973 -1.884 1.00 97.75 114 GLN A N 1
ATOM 882 C CA . GLN A 1 114 ? -18.900 2.219 -1.397 1.00 97.75 114 GLN A CA 1
ATOM 883 C C . GLN A 1 114 ? -18.879 3.094 -0.150 1.00 97.75 114 GLN A C 1
ATOM 885 O O . GLN A 1 114 ? -19.705 3.994 -0.018 1.00 97.75 114 GLN A O 1
ATOM 890 N N . LEU A 1 115 ? -17.909 2.865 0.737 1.00 97.25 115 LEU A N 1
ATOM 891 C CA . LEU A 1 115 ? -17.720 3.677 1.934 1.00 97.25 115 LEU A CA 1
ATOM 892 C C . LEU A 1 115 ? -17.309 5.118 1.602 1.00 97.25 115 LEU A C 1
ATOM 894 O O . LEU A 1 115 ? -17.675 6.047 2.315 1.00 97.25 115 LEU A O 1
ATOM 898 N N . TRP A 1 116 ? -16.611 5.320 0.484 1.00 96.50 116 TRP A N 1
ATOM 899 C CA . TRP A 1 116 ? -16.336 6.641 -0.083 1.00 96.50 116 TRP A CA 1
ATOM 900 C C . TRP A 1 116 ? -17.533 7.268 -0.821 1.00 96.50 116 TRP A C 1
ATOM 902 O O . TRP A 1 116 ? -17.448 8.411 -1.264 1.00 96.50 116 TRP A O 1
ATOM 912 N N . GLY A 1 117 ? -18.651 6.550 -0.966 1.00 97.19 117 GLY A N 1
ATOM 913 C CA . GLY A 1 117 ? -19.838 7.030 -1.675 1.00 97.19 117 GLY A CA 1
ATOM 914 C C . GLY A 1 117 ? -19.741 6.964 -3.204 1.00 97.19 117 GLY A C 1
ATOM 915 O O . GLY A 1 117 ? -20.504 7.647 -3.888 1.00 97.19 117 GLY A O 1
ATOM 916 N N . PHE A 1 118 ? -18.830 6.155 -3.758 1.00 96.75 118 PHE A N 1
ATOM 917 C CA . PHE A 1 118 ? -18.641 5.990 -5.201 1.00 96.75 118 PHE A CA 1
ATOM 918 C C . PHE A 1 118 ? -19.294 4.714 -5.753 1.00 96.75 118 PHE A C 1
ATOM 920 O O . PHE A 1 118 ? -19.265 3.642 -5.140 1.00 96.75 118 PHE A O 1
ATOM 927 N N . SER A 1 119 ? -19.821 4.822 -6.977 1.00 96.00 119 SER A N 1
ATOM 928 C CA . SER A 1 119 ? -20.270 3.687 -7.793 1.00 96.00 119 SER A CA 1
ATOM 929 C C . SER A 1 119 ? -19.201 3.292 -8.816 1.00 96.00 119 SER A C 1
ATOM 931 O O . SER A 1 119 ? -18.433 4.133 -9.279 1.00 96.00 119 SER A O 1
ATOM 933 N N . THR A 1 120 ? -19.180 2.014 -9.190 1.00 95.00 120 THR A N 1
ATOM 934 C CA . THR A 1 120 ? -18.334 1.458 -10.254 1.00 95.00 120 THR A CA 1
ATOM 935 C C . THR A 1 120 ? -19.064 1.313 -11.597 1.00 95.00 120 THR A C 1
ATOM 937 O O . THR A 1 120 ? -18.459 0.857 -12.565 1.00 95.00 120 THR A O 1
ATOM 940 N N . ASP A 1 121 ? -20.332 1.742 -11.692 1.00 96.38 121 ASP A N 1
ATOM 941 C CA . ASP A 1 121 ? -21.204 1.542 -12.867 1.00 96.38 121 ASP A CA 1
ATOM 942 C C . ASP A 1 121 ? -20.689 2.205 -14.157 1.00 96.38 121 ASP A C 1
ATOM 944 O O . ASP A 1 121 ? -21.075 1.816 -15.258 1.00 96.38 121 ASP A O 1
ATOM 948 N N . ALA A 1 122 ? -19.833 3.223 -14.028 1.00 94.56 122 ALA A N 1
ATOM 949 C CA . ALA A 1 122 ? -19.323 4.023 -15.140 1.00 94.56 122 ALA A CA 1
ATOM 950 C C . ALA A 1 122 ? -17.786 4.082 -15.189 1.00 94.56 122 ALA A C 1
ATOM 952 O O . ALA A 1 122 ? -17.220 5.029 -15.740 1.00 94.56 122 ALA A O 1
ATOM 953 N N . ASN A 1 123 ? -17.097 3.088 -14.617 1.00 94.62 123 ASN A N 1
ATOM 954 C CA . ASN A 1 123 ? -15.638 3.038 -14.682 1.00 94.62 123 ASN A CA 1
ATOM 955 C C . ASN A 1 123 ? -15.165 2.823 -16.131 1.00 94.62 123 ASN A C 1
ATOM 957 O O . ASN A 1 123 ? -15.649 1.906 -16.802 1.00 94.62 123 ASN A O 1
ATOM 961 N N . PRO A 1 124 ? -14.208 3.624 -16.634 1.00 94.19 124 PRO A N 1
ATOM 962 C CA . PRO A 1 124 ? -13.614 3.365 -17.936 1.00 94.19 124 PRO A CA 1
ATOM 963 C C . PRO A 1 124 ? -12.795 2.072 -17.892 1.00 94.19 124 PRO A C 1
ATOM 965 O O . PRO A 1 124 ? -12.233 1.701 -16.859 1.00 94.19 124 PRO A O 1
ATOM 968 N N . VAL A 1 125 ? -12.678 1.403 -19.039 1.00 94.88 125 VAL A N 1
ATOM 969 C CA . VAL A 1 125 ? -11.682 0.339 -19.198 1.00 94.88 125 VAL A CA 1
ATOM 970 C C . VAL A 1 125 ? -10.299 0.968 -19.033 1.00 94.88 125 VAL A C 1
ATOM 972 O O . VAL A 1 125 ? -10.032 2.032 -19.595 1.00 94.88 125 VAL A O 1
ATOM 975 N N . SER A 1 126 ? -9.432 0.324 -18.249 1.00 95.00 126 SER A N 1
ATOM 976 C CA . SER A 1 126 ? -8.055 0.788 -18.083 1.00 95.00 126 SER A CA 1
ATOM 977 C C . SER A 1 126 ? -7.301 0.751 -19.415 1.00 95.00 126 SER A C 1
ATOM 979 O O . SER A 1 126 ? -7.698 0.084 -20.373 1.00 95.00 126 SER A O 1
ATOM 981 N N . ASN A 1 127 ? -6.191 1.472 -19.477 1.00 94.38 127 ASN A N 1
ATOM 982 C CA . ASN A 1 127 ? -5.277 1.396 -20.606 1.00 94.38 127 ASN A CA 1
ATOM 983 C C . ASN A 1 127 ? -4.276 0.240 -20.433 1.00 94.38 127 ASN A C 1
ATOM 985 O O . ASN A 1 127 ? -4.208 -0.417 -19.393 1.00 94.38 127 ASN A O 1
ATOM 989 N N . TYR A 1 128 ? -3.512 -0.008 -21.492 1.00 92.31 128 TYR A N 1
ATOM 990 C CA . TYR A 1 128 ? -2.357 -0.893 -21.478 1.00 92.31 128 TYR A CA 1
ATOM 991 C C . TYR A 1 128 ? -1.156 -0.117 -22.011 1.00 92.31 128 TYR A C 1
ATOM 993 O O . TYR A 1 128 ? -1.251 0.538 -23.054 1.00 92.31 128 TYR A O 1
ATOM 1001 N N . THR A 1 129 ? -0.036 -0.182 -21.296 1.00 94.69 129 THR A N 1
ATOM 1002 C CA . THR A 1 129 ? 1.196 0.496 -21.699 1.00 94.69 129 THR A CA 1
ATOM 1003 C C . THR A 1 129 ? 1.967 -0.372 -22.681 1.00 94.69 129 THR A C 1
ATOM 1005 O O . THR A 1 129 ? 2.372 -1.483 -22.350 1.00 94.69 129 THR A O 1
ATOM 1008 N N . ILE A 1 130 ? 2.216 0.161 -23.876 1.00 93.56 130 ILE A N 1
ATOM 1009 C CA . ILE A 1 130 ? 3.148 -0.431 -24.838 1.00 93.56 130 ILE A CA 1
ATOM 1010 C C . ILE A 1 130 ? 4.549 0.062 -24.458 1.00 93.56 130 ILE A C 1
ATOM 1012 O O . ILE A 1 130 ? 4.839 1.251 -24.597 1.00 93.56 130 ILE A O 1
ATOM 1016 N N . GLY A 1 131 ? 5.371 -0.832 -23.903 1.00 91.56 131 GLY A N 1
ATOM 1017 C CA . GLY A 1 131 ? 6.763 -0.536 -23.551 1.00 91.56 131 GLY A CA 1
ATOM 1018 C C . GLY A 1 131 ? 7.612 -0.215 -24.782 1.00 91.56 131 GLY A C 1
ATOM 1019 O O . GLY A 1 131 ? 7.253 -0.579 -25.901 1.00 91.56 131 GLY A O 1
ATOM 1020 N N . ILE A 1 132 ? 8.729 0.483 -24.573 1.00 94.25 132 ILE A N 1
ATOM 1021 C CA . ILE A 1 132 ? 9.731 0.676 -25.628 1.00 94.25 132 ILE A CA 1
ATOM 1022 C C . ILE A 1 132 ? 10.359 -0.687 -25.935 1.00 94.25 132 ILE A C 1
ATOM 1024 O O . ILE A 1 132 ? 10.702 -1.416 -25.010 1.00 94.25 132 ILE A O 1
ATOM 1028 N N . ASP A 1 133 ? 10.504 -1.002 -27.215 1.00 87.75 133 ASP A N 1
ATOM 1029 C CA . ASP A 1 133 ? 11.116 -2.233 -27.718 1.00 87.75 133 ASP A CA 1
ATOM 1030 C C . ASP A 1 133 ? 12.103 -1.877 -28.847 1.00 87.75 133 ASP A C 1
ATOM 1032 O O . ASP A 1 133 ? 12.104 -0.725 -29.306 1.00 87.75 133 ASP A O 1
ATOM 1036 N N . ASP A 1 134 ? 12.947 -2.830 -29.247 1.00 78.25 134 ASP A N 1
ATOM 1037 C CA . ASP A 1 134 ? 13.968 -2.657 -30.302 1.00 78.25 134 ASP A CA 1
ATOM 1038 C C . ASP A 1 134 ? 13.383 -2.429 -31.716 1.00 78.25 134 ASP A C 1
ATOM 1040 O O . ASP A 1 134 ? 12.358 -3.056 -32.081 1.00 78.25 134 ASP A O 1
#

Solvent-accessible surface area (backbone atoms only — not comparable to full-atom values): 7798 Å² total; per-residue (Å²): 54,47,82,44,80,45,77,45,77,46,72,47,97,59,72,47,26,54,103,88,52,72,43,51,56,49,51,34,40,38,32,35,38,33,50,99,93,41,75,6,55,12,61,34,64,51,34,79,92,80,68,41,38,68,65,58,41,50,50,55,50,56,74,45,38,70,62,52,40,73,38,81,81,85,49,44,65,61,55,45,58,60,48,56,76,78,44,88,52,64,56,42,50,45,10,52,44,40,8,33,41,42,27,46,17,60,76,69,71,44,62,52,53,57,78,72,72,48,80,73,91,78,65,76,82,81,86,82,85,81,56,65,76,137

Foldseek 3Di:
DAKDKDWDWAADPDWFADPPDIDGTWIKIKIWDDDPNFIFIFIFTADVVVPRDPVNLVVLLVQCRVVSVPDDDQALVVVLVSSVVPDPPVRNSRGSSRRRLRRNCVVVVHDSCVVVVHDPPDPDDDDDDDHDDD

Secondary structure (DSSP, 8-state):
-EEEEEEEEEEEEEEEE-SS-EEEEEEEEEEEEEETTEEEEEEEE-BTTTTB-HHHHHHHHHHTHHHHHH---SSHHHHHHHHHTT---HHHHHHHHHHHHHHHHHHTTS-HHHHTT--STTPPPPP-------

=== Feature glossary ===
Annotated list of the representations used here:

Nearest PDB structures. The Foldseek neighbor list gives the closest experimentally determined structures in the PDB, ranked by structural alignment. TM-score near 1 means near-identical fold; near 0.3 means only rough topology match. This is how one finds what a novel AlphaFold prediction most resembles in the solved-structure universe.

Foldseek 3Di. Foldseek's 3Di representation compresses backbone geometry into a per-residue letter drawn from a learned twenty-state alphabet. It captures the tertiary interaction pattern around each residue — which residues are packed against it in space, regardless of where they are in sequence.

Radius of gyration, Cα contacts, bounding box. Radius of gyration (Rg) is the root-mean-square distance of Cα atoms from their centroid — a single number for overall size and compactness. A globular domain of N residues has Rg ≈ 2.2·N^0.38 Å; an extended or disordered chain has a much larger Rg.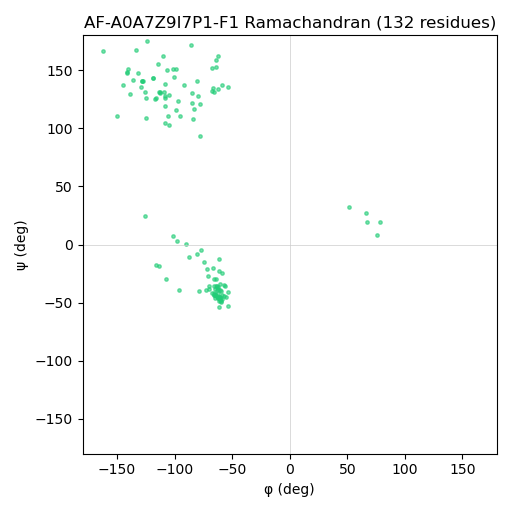 The Cα contact count is the number of residue pairs whose Cα atoms are within 8 Å and are more than four positions apart in sequence — a standard proxy for tertiary packing density. The bounding box is the smallest axis-aligned box enclosing all Cα atoms.

InterPro / GO / CATH / organism. The annotation block draws on four external resources. InterPro: which protein families and domains the sequence belongs to. GO: standardized terms for what the protein does, what process it participates in, and where in the cell it acts. CATH: which structural fold it has in the CATH hierarchy. Organism: the species of origin.

mmCIF coordinates. The mmCIF block holds the 3D Cartesian coordinates of each backbone atom (N, Cα, C, O) in ångströms. mmCIF is the PDB's canonical archive format — a tagged-loop text representation of the atomic model.

pLDDT. pLDDT is the predicted lDDT-Cα score: AlphaFold's confidence that the local environment of each residue (all inter-atomic distances within 15 Å) is correctly placed. It is a per-residue number between 0 and 100, with higher meaning more reliable.

Backbone torsions (φ/ψ). φ (phi) and ψ (psi) are the two rotatable backbone dihedrals per residue: φ is the C(i-1)–N–Cα–C torsion, ψ is the N–Cα–C–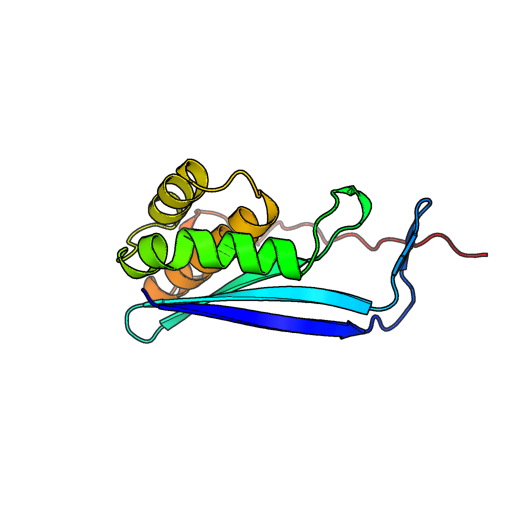N(i+1) torsion, both in degrees on (−180°, 180°]. α-helical residues cluster near (−60°, −45°); β-strand residues near (−120°, +130°). A Ramachandran plot is simply a scatter of (φ, ψ) for every residue.

B-factor. For experimental (PDB) structures, the B-factor (temperature factor) quantifies the positional spread of each atom in the crystal — a combination of thermal vibration and static disorder — in units of Å². High B-factors mark flexible loops or poorly resolved regions; low B-factors mark the rigid, well-ordered core.

Secondary structure (3-state, P-SEA). SS3 is a coarse helix/strand/coil call (letters a/b/c) made by the P-SEA algorithm from inter-Cα distances and dihedrals. It is less detailed than DSSP but needs only Cα positions.

Predicted aligned error. Predicted aligned error is AlphaFold's pairwise confidence. Unlike pLDDT (per-residue), PAE is per-residue-pair and captures whether two parts of the structure are correctly placed relative to each other. Units are ångströms of expected positional error.

Solvent-accessible sur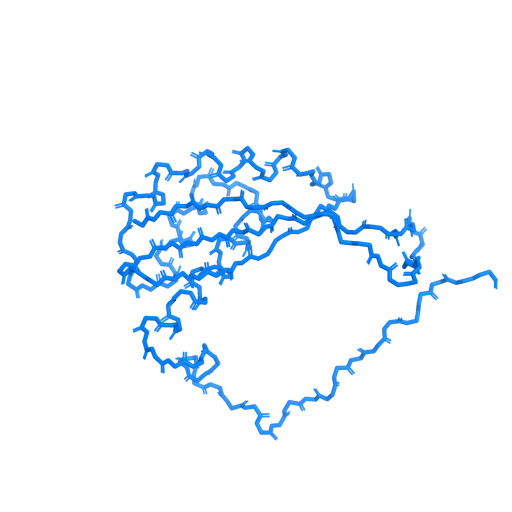face area. Solvent-accessible surface area (SASA) is the area in Å² traced out by the centre of a 1.4 Å probe sphere (a water molecule) rolled over the protein's van der Waals surface (Shrake–Rupley / Lee–Richards construction). Buried residues have near-zero SASA; fully exposed residues can exceed 200 Å². The total SASA scales roughly with the number of surface residues.

Secondary structure (8-state, DSSP). The SS8 string is DSSP's per-residue secondary-structure call. α-helix (H) means an i→i+4 H-bond ladder; β-strand (E) means the residue participates in a β-sheet; 3₁₀ (G) and π (I) are tighter and wider helices; T/S are turns/bends; '-' is loop.

Rendered structure images. Structure images are PyMOL renders from six orthogonal camera directions. Cartoon representation draws helices as coils and strands as arrows; sticks shows the backbone as bonds; surface shows the solvent-excluded envelope. Rainbow coloring maps sequence position to hue (blue→red, N→C); chain coloring assigns a distinct color per polypeptide.

Sequence. The amino-acid sequence is the protein's primary structure: the linear order of residues from the N-terminus to the C-terminus, written in one-letter code. Everything else here — the 3D coordinates, the secondary structure, the domain annotations — is ultimately a consequence of this string.

Contact-map, Ramachandran, and PAE plots. Three diagnostic plots accompany the record. The Cα contact map visualizes the tertiary structure as a 2D adjacency matrix (8 Å cutoff, sequence-local contacts suppressed). The Ramachandran plot shows the distribution of backbone (φ, ψ) torsions, with points in the α and β basins reflecting secondary structure content. The PAE plot shows AlphaFold's inter-residue confidence as a color matrix.